Protein AF-A0A9E0XMN8-F1 (afdb_monomer_lite)

Radius of gyration: 28.13 Å; chains: 1; bounding box: 56×68×68 Å

Structure (mmCIF, N/CA/C/O backbone):
data_AF-A0A9E0XMN8-F1
#
_entry.id   AF-A0A9E0XMN8-F1
#
loop_
_atom_site.group_PDB
_atom_site.id
_atom_site.type_symbol
_atom_site.label_atom_id
_atom_site.label_alt_id
_atom_site.label_comp_id
_atom_site.label_asym_id
_atom_site.label_entity_id
_atom_site.label_seq_id
_atom_site.pdbx_PDB_ins_code
_atom_site.Cartn_x
_atom_site.Cartn_y
_atom_site.Cartn_z
_atom_site.occupancy
_atom_site.B_iso_or_equiv
_atom_site.auth_seq_id
_atom_site.auth_comp_id
_atom_site.auth_asym_id
_atom_site.auth_atom_id
_atom_site.pdbx_PDB_model_num
ATOM 1 N N . MET A 1 1 ? 30.606 5.607 -56.841 1.00 44.47 1 MET A N 1
ATOM 2 C CA . MET A 1 1 ? 31.128 6.939 -57.211 1.00 44.47 1 MET A CA 1
ATOM 3 C C . MET A 1 1 ? 29.963 7.919 -57.256 1.00 44.47 1 MET A C 1
ATOM 5 O O . MET A 1 1 ? 29.259 7.959 -58.250 1.00 44.47 1 MET A O 1
ATOM 9 N N . PHE A 1 2 ? 29.724 8.657 -56.171 1.00 41.59 2 PHE A N 1
ATOM 10 C CA . PHE A 1 2 ? 28.929 9.885 -56.188 1.00 41.59 2 PHE A CA 1
ATOM 11 C C . PHE A 1 2 ? 29.787 10.954 -55.524 1.00 41.59 2 PHE A C 1
ATOM 13 O O . PHE A 1 2 ? 30.292 10.766 -54.418 1.00 41.59 2 PHE A O 1
ATOM 20 N N . SER A 1 3 ? 30.052 11.990 -56.306 1.00 45.28 3 SER A N 1
ATOM 21 C CA . SER A 1 3 ? 31.016 13.042 -56.031 1.00 45.28 3 SER A CA 1
ATOM 22 C C . SER A 1 3 ? 30.431 14.095 -55.090 1.00 45.28 3 SER A C 1
ATOM 24 O O . SER A 1 3 ? 29.245 14.415 -55.157 1.00 45.28 3 SER A O 1
ATOM 26 N N . LEU A 1 4 ? 31.302 14.633 -54.236 1.00 50.66 4 LEU A N 1
ATOM 27 C CA . LEU A 1 4 ? 31.090 15.723 -53.289 1.00 50.66 4 LEU A CA 1
ATOM 28 C C . LEU A 1 4 ? 30.554 16.998 -53.968 1.00 50.66 4 LEU A C 1
ATOM 30 O O . LEU A 1 4 ? 31.112 17.458 -54.964 1.00 50.66 4 LEU A O 1
ATOM 34 N N . ARG A 1 5 ? 29.586 17.662 -53.325 1.00 55.91 5 ARG A N 1
ATOM 35 C CA . ARG A 1 5 ? 29.454 19.123 -53.382 1.00 55.91 5 ARG A CA 1
ATOM 36 C C . ARG A 1 5 ? 29.243 19.696 -51.984 1.00 55.91 5 ARG A C 1
ATOM 38 O O . ARG A 1 5 ? 28.325 19.351 -51.253 1.00 55.91 5 ARG A O 1
ATOM 45 N N . THR A 1 6 ? 30.186 20.556 -51.657 1.00 51.03 6 THR A N 1
ATOM 46 C CA . THR A 1 6 ? 30.377 21.400 -50.488 1.00 51.03 6 THR A CA 1
ATOM 47 C C . THR A 1 6 ? 29.249 22.411 -50.283 1.00 51.03 6 THR A C 1
ATOM 49 O O . THR A 1 6 ? 28.886 23.110 -51.225 1.00 51.03 6 THR A O 1
ATOM 52 N N . SER A 1 7 ? 28.796 22.584 -49.040 1.00 53.75 7 SER A N 1
ATOM 53 C CA . SER A 1 7 ? 28.263 23.866 -48.557 1.00 53.75 7 SER A CA 1
ATOM 54 C C . SER A 1 7 ? 28.526 24.001 -47.054 1.00 53.75 7 SER A C 1
ATOM 56 O O . SER A 1 7 ? 27.667 23.772 -46.209 1.00 53.75 7 SER A O 1
ATOM 58 N N . LEU A 1 8 ? 29.776 24.328 -46.729 1.00 52.44 8 LEU A N 1
ATOM 59 C CA . LEU A 1 8 ? 30.133 25.046 -45.510 1.00 52.44 8 LEU A CA 1
ATOM 60 C C . LEU A 1 8 ? 29.749 26.509 -45.750 1.00 52.44 8 LEU A C 1
ATOM 62 O O . LEU A 1 8 ? 30.296 27.067 -46.684 1.00 52.44 8 LEU A O 1
ATOM 66 N N . PHE A 1 9 ? 28.847 27.105 -44.970 1.00 54.28 9 PHE A N 1
ATOM 67 C CA . PHE A 1 9 ? 28.825 28.536 -44.597 1.00 54.28 9 PHE A CA 1
ATOM 68 C C . PHE A 1 9 ? 27.542 28.791 -43.789 1.00 54.28 9 PHE A C 1
ATOM 70 O O . PHE A 1 9 ? 26.447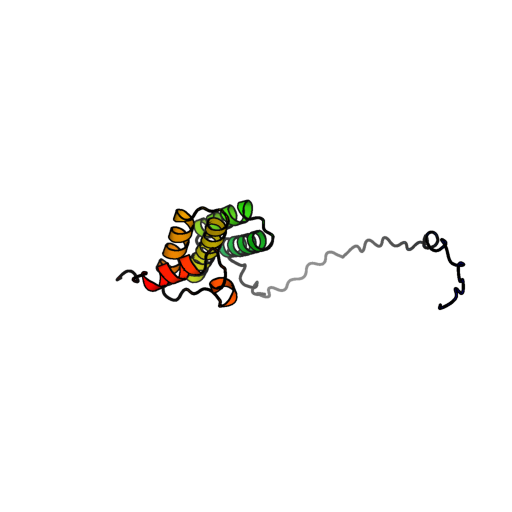 28.831 -44.334 1.00 54.28 9 PHE A O 1
ATOM 77 N N . GLY A 1 10 ? 27.668 28.900 -42.468 1.00 40.22 10 GLY A N 1
ATOM 78 C CA . GLY A 1 10 ? 26.529 29.161 -41.576 1.00 40.22 10 GLY A CA 1
ATOM 79 C C . GLY A 1 10 ? 26.787 28.784 -40.121 1.00 40.22 10 GLY A C 1
ATOM 80 O O . GLY A 1 10 ? 25.891 28.339 -39.416 1.00 40.22 10 GLY A O 1
ATOM 81 N N . ARG A 1 11 ? 28.047 28.883 -39.688 1.00 47.56 11 ARG A N 1
ATOM 82 C CA . ARG A 1 11 ? 28.438 28.786 -38.284 1.00 47.56 11 ARG A CA 1
ATOM 83 C C . ARG A 1 11 ? 27.818 29.943 -37.502 1.00 47.56 11 ARG A C 1
ATOM 85 O O . ARG A 1 11 ? 27.777 31.062 -37.998 1.00 47.56 11 ARG A O 1
ATOM 92 N N . SER A 1 12 ? 27.511 29.669 -36.241 1.00 51.44 12 SER A N 1
ATOM 93 C CA . SER A 1 12 ? 27.875 30.560 -35.137 1.00 51.44 12 SER A CA 1
ATOM 94 C C . SER A 1 12 ? 27.530 32.039 -35.297 1.00 51.44 12 SER A C 1
ATOM 96 O O . SER A 1 12 ? 28.448 32.849 -35.363 1.00 51.44 12 SER A O 1
ATOM 98 N N . LEU A 1 13 ? 26.252 32.423 -35.273 1.00 50.38 13 LEU A N 1
ATOM 99 C CA . LEU A 1 13 ? 25.908 33.790 -34.858 1.00 50.38 13 LEU A CA 1
ATOM 100 C C . LEU A 1 13 ? 24.427 33.993 -34.513 1.00 50.38 13 LEU A C 1
ATOM 102 O O . LEU A 1 13 ? 23.798 34.912 -35.010 1.00 50.38 13 LEU A O 1
ATOM 106 N N . TYR A 1 14 ? 23.837 33.166 -33.655 1.00 42.56 14 TYR A N 1
ATOM 107 C CA . TYR A 1 14 ? 22.555 33.531 -33.032 1.00 42.56 14 TYR A CA 1
ATOM 108 C C . TYR A 1 14 ? 22.583 33.172 -31.547 1.00 42.56 14 TYR A C 1
ATOM 110 O O . TYR A 1 14 ? 21.775 32.407 -31.039 1.00 42.56 14 TYR A O 1
ATOM 118 N N . LEU A 1 15 ? 23.602 33.697 -30.861 1.00 51.78 15 LEU A N 1
ATOM 119 C CA . LEU A 1 15 ? 23.742 33.606 -29.408 1.00 51.78 15 LEU A CA 1
ATOM 120 C C . LEU A 1 15 ? 23.769 34.971 -28.701 1.00 51.78 15 LEU A C 1
ATOM 122 O O . LEU A 1 15 ? 23.982 34.989 -27.500 1.00 51.78 15 LEU A O 1
ATOM 126 N N . LEU A 1 16 ? 23.542 36.115 -29.361 1.00 53.72 16 LEU A N 1
ATOM 127 C CA . LEU A 1 16 ? 23.620 37.418 -28.673 1.00 53.72 16 LEU A CA 1
ATOM 128 C C . LEU A 1 16 ? 22.789 38.540 -29.320 1.00 53.72 16 LEU A C 1
ATOM 130 O O . LEU A 1 16 ? 23.388 39.486 -29.798 1.00 53.72 16 LEU A O 1
ATOM 134 N N . VAL A 1 17 ? 21.450 38.500 -29.288 1.00 57.12 17 VAL A N 1
ATOM 135 C CA . VAL A 1 17 ? 20.605 39.721 -29.204 1.00 57.12 17 VAL A CA 1
ATOM 136 C C . VAL A 1 17 ? 19.194 39.311 -28.760 1.00 57.12 17 VAL A C 1
ATOM 138 O O . VAL A 1 17 ? 18.389 38.935 -29.597 1.00 57.12 17 VAL A O 1
ATOM 141 N N . PHE A 1 18 ? 18.878 39.378 -27.466 1.00 51.22 18 PHE A N 1
ATOM 142 C CA . PHE A 1 18 ? 17.536 39.756 -26.978 1.00 51.22 18 PHE A CA 1
ATOM 143 C C . PHE A 1 18 ? 17.645 40.173 -25.500 1.00 51.22 18 PHE A C 1
ATOM 145 O O . PHE A 1 18 ? 17.050 39.601 -24.594 1.00 51.22 18 PHE A O 1
ATOM 152 N N . VAL A 1 19 ? 18.488 41.179 -25.256 1.00 60.06 19 VAL A N 1
ATOM 153 C CA . VAL A 1 19 ? 18.432 42.015 -24.052 1.00 60.06 19 VAL A CA 1
ATOM 154 C C . VAL A 1 19 ? 17.693 43.281 -24.458 1.00 60.06 19 VAL A C 1
ATOM 156 O O . VAL A 1 19 ? 18.311 44.125 -25.083 1.00 60.06 19 VAL A O 1
ATOM 159 N N . PHE A 1 20 ? 16.396 43.378 -24.158 1.00 53.22 20 PHE A N 1
ATOM 160 C CA . PHE A 1 20 ? 15.607 44.617 -24.003 1.00 53.22 20 PHE A CA 1
ATOM 161 C C . PHE A 1 20 ? 14.290 44.205 -23.302 1.00 53.22 20 PHE A C 1
ATOM 163 O O . PHE A 1 20 ? 13.506 43.447 -23.858 1.00 53.22 20 PHE A O 1
ATOM 170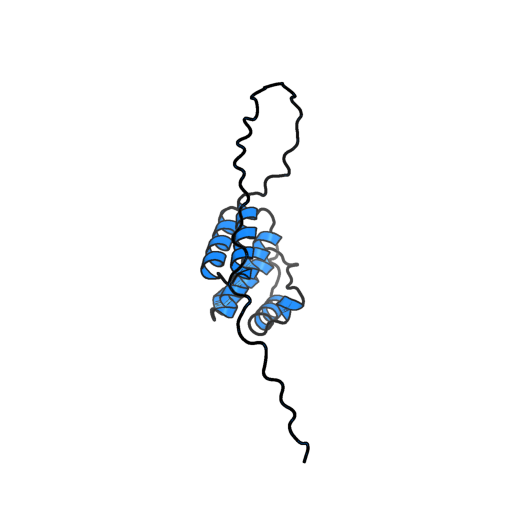 N N . LEU A 1 21 ? 14.168 44.400 -21.982 1.00 58.91 21 LEU A N 1
ATOM 171 C CA . LEU A 1 21 ? 13.583 45.584 -21.320 1.00 58.91 21 LEU A CA 1
ATOM 172 C C . LEU A 1 21 ? 12.049 45.698 -21.451 1.00 58.91 21 LEU A C 1
ATOM 174 O O . LEU A 1 21 ? 11.559 46.383 -22.335 1.00 58.91 21 LEU A O 1
ATOM 178 N N . PHE A 1 22 ? 11.327 45.115 -20.488 1.00 59.09 22 PHE A N 1
ATOM 179 C CA . PHE A 1 22 ? 10.011 45.551 -19.974 1.00 59.09 22 PHE A CA 1
ATOM 180 C C . PHE A 1 22 ? 9.970 45.058 -18.511 1.00 59.09 22 PHE A C 1
ATOM 182 O O . PHE A 1 22 ? 9.963 43.855 -18.284 1.00 59.09 22 PHE A O 1
ATOM 189 N N . SER A 1 23 ? 10.231 45.845 -17.461 1.00 64.56 23 SER A N 1
ATOM 190 C CA . SER A 1 23 ? 9.579 47.070 -16.968 1.00 64.56 23 SER A CA 1
ATOM 191 C C . SER A 1 23 ? 8.065 46.930 -16.801 1.00 64.56 23 SER A C 1
ATOM 193 O O . SER A 1 23 ? 7.329 47.137 -17.759 1.00 64.56 23 SER A O 1
ATOM 195 N N . ALA A 1 24 ? 7.632 46.582 -15.581 1.00 59.44 24 ALA A N 1
ATOM 196 C CA . ALA A 1 24 ? 6.556 47.262 -14.846 1.00 59.44 24 ALA A CA 1
ATOM 197 C C . ALA A 1 24 ? 6.312 46.581 -13.481 1.00 59.44 24 ALA A C 1
ATOM 199 O O . ALA A 1 24 ? 5.704 45.516 -13.402 1.00 59.44 24 ALA A O 1
ATOM 200 N N . CYS A 1 25 ? 6.751 47.230 -12.397 1.00 65.50 25 CYS A N 1
ATOM 201 C CA . CYS A 1 25 ? 6.090 47.115 -11.098 1.00 65.50 25 CYS A CA 1
ATOM 202 C C . CYS A 1 25 ? 4.807 47.946 -11.166 1.00 65.50 25 CYS A C 1
ATOM 204 O O . CYS A 1 25 ? 4.874 49.141 -11.445 1.00 65.50 25 CYS A O 1
ATOM 206 N N . ALA A 1 26 ? 3.664 47.349 -10.858 1.00 58.00 26 ALA A N 1
ATOM 207 C CA . ALA A 1 26 ? 2.479 48.097 -10.469 1.00 58.00 26 ALA A CA 1
ATOM 208 C C . ALA A 1 26 ? 1.852 47.381 -9.273 1.00 58.00 26 ALA A C 1
ATOM 210 O O . ALA A 1 26 ? 1.143 46.388 -9.419 1.00 58.00 26 ALA A O 1
ATOM 211 N N . SER A 1 27 ? 2.176 47.873 -8.078 1.00 58.34 27 SER A N 1
ATOM 212 C CA . SER A 1 27 ? 1.448 47.554 -6.857 1.00 58.34 27 SER A CA 1
ATOM 213 C C . SER A 1 27 ? 0.073 48.204 -6.958 1.00 58.34 27 SER A C 1
ATOM 215 O O . SER A 1 27 ? -0.038 49.427 -6.901 1.00 58.34 27 SER A O 1
ATOM 217 N N . THR A 1 28 ? -0.974 47.405 -7.140 1.00 48.47 28 THR A N 1
ATOM 218 C CA . THR A 1 28 ? -2.350 47.876 -6.984 1.00 48.47 28 THR A CA 1
ATOM 219 C C . THR A 1 28 ? -2.785 47.663 -5.544 1.00 48.47 28 THR A C 1
ATOM 221 O O . THR A 1 28 ? -3.010 46.53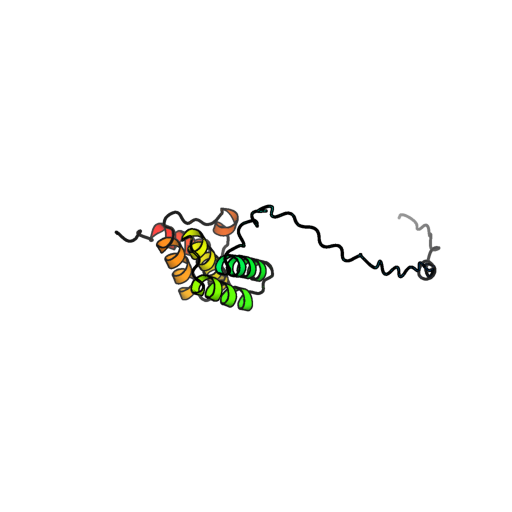5 -5.105 1.00 48.47 28 THR A O 1
ATOM 224 N N . ASP A 1 29 ? -2.889 48.782 -4.837 1.00 53.00 29 ASP A N 1
ATOM 225 C CA . ASP A 1 29 ? -3.601 48.959 -3.578 1.00 53.00 29 ASP A CA 1
ATOM 226 C C . ASP A 1 29 ? -5.084 48.605 -3.803 1.00 53.00 29 ASP A C 1
ATOM 228 O O . ASP A 1 29 ? -5.814 49.328 -4.488 1.00 53.00 29 ASP A O 1
ATOM 232 N N . VAL A 1 30 ? -5.534 47.448 -3.307 1.00 54.47 30 VAL A N 1
ATOM 233 C CA . VAL A 1 30 ? -6.957 47.080 -3.329 1.00 54.47 30 VAL A CA 1
ATOM 234 C C . VAL A 1 30 ? -7.570 47.459 -1.990 1.00 54.47 30 VAL A C 1
ATOM 236 O O . VAL A 1 30 ? -7.432 46.767 -0.983 1.00 54.47 30 VAL A O 1
ATOM 239 N N . LYS A 1 31 ? -8.246 48.606 -2.046 1.00 51.25 31 LYS A N 1
ATOM 240 C CA . LYS A 1 31 ? -9.326 49.093 -1.185 1.00 51.25 31 LYS A CA 1
ATOM 241 C C . LYS A 1 31 ? -9.954 48.023 -0.282 1.00 51.25 31 LYS A C 1
ATOM 243 O O . LYS A 1 31 ? -10.619 47.094 -0.736 1.00 51.25 31 LYS A O 1
ATOM 248 N N . LYS A 1 32 ? -9.830 48.269 1.019 1.00 44.94 32 LYS A N 1
ATOM 249 C CA . LYS A 1 32 ? -10.731 47.785 2.063 1.00 44.94 32 LYS A CA 1
ATOM 250 C C . LYS A 1 32 ? -12.098 48.448 1.881 1.00 44.94 32 LYS A C 1
ATOM 252 O O . LYS A 1 32 ? -12.224 49.624 2.199 1.00 44.94 32 LYS A O 1
ATOM 257 N N . GLU A 1 33 ? -13.103 47.697 1.442 1.00 49.34 33 GLU A N 1
ATOM 258 C CA . GLU A 1 33 ? -14.508 47.982 1.752 1.00 49.34 33 GLU A CA 1
ATOM 259 C C . GLU A 1 33 ? -15.221 46.684 2.136 1.00 49.34 33 GLU A C 1
ATOM 261 O O . GLU A 1 33 ? -15.282 45.702 1.400 1.00 49.34 33 GLU A O 1
ATOM 266 N N . GLU A 1 34 ? -15.690 46.708 3.374 1.00 51.59 34 GLU A N 1
ATOM 267 C CA . GLU A 1 34 ? -16.492 45.718 4.062 1.00 51.59 34 GLU A CA 1
ATOM 268 C C . GLU A 1 34 ? -17.958 46.026 3.739 1.00 51.59 34 GLU A C 1
ATOM 270 O O . GLU A 1 34 ? -18.439 47.112 4.051 1.00 51.59 34 GLU A O 1
ATOM 275 N N . ALA A 1 35 ? -18.669 45.098 3.100 1.00 46.34 35 ALA A N 1
ATOM 276 C CA . ALA A 1 35 ? -20.124 45.144 3.013 1.00 46.34 35 ALA A CA 1
ATOM 277 C C . ALA A 1 35 ? -20.685 43.721 2.921 1.00 46.34 35 ALA A C 1
ATOM 279 O O . ALA A 1 35 ? -20.630 43.045 1.898 1.00 46.34 35 ALA A O 1
ATOM 280 N N . THR A 1 36 ? -21.175 43.287 4.075 1.00 45.75 36 THR A N 1
ATOM 281 C CA . THR A 1 36 ? -22.216 42.294 4.330 1.00 45.75 36 THR A CA 1
ATOM 282 C C . THR A 1 36 ? -22.891 41.671 3.094 1.00 45.75 36 THR A C 1
ATOM 284 O O . THR A 1 36 ? -23.704 42.303 2.425 1.00 45.75 36 THR A O 1
ATOM 287 N N . SER A 1 37 ? -22.696 40.371 2.893 1.00 44.94 37 SER A N 1
ATOM 288 C CA . SER A 1 37 ? -23.817 39.480 2.586 1.00 44.94 37 SER A CA 1
ATOM 289 C C . SER A 1 37 ? -23.544 38.131 3.240 1.00 44.94 37 SER A C 1
ATOM 291 O O . SER A 1 37 ? -22.568 37.439 2.954 1.00 44.94 37 SER A O 1
ATOM 293 N N . ALA A 1 38 ? -24.386 37.809 4.216 1.00 53.25 38 ALA A N 1
ATOM 294 C CA . ALA A 1 38 ? -24.541 36.462 4.707 1.00 53.25 38 ALA A CA 1
ATOM 295 C C . ALA A 1 38 ? -25.165 35.644 3.571 1.00 53.25 38 ALA A C 1
ATOM 297 O O . ALA A 1 38 ? -26.378 35.638 3.404 1.00 53.25 38 ALA A O 1
ATOM 298 N N . GLU A 1 39 ? -24.329 34.986 2.776 1.00 44.88 39 GLU A N 1
ATOM 299 C CA . GLU A 1 39 ? -24.768 33.961 1.841 1.00 44.88 39 GLU A CA 1
ATOM 300 C C . GLU A 1 39 ? -23.949 32.706 2.114 1.00 44.88 39 GLU A C 1
ATOM 302 O O . GLU A 1 39 ? -22.721 32.684 2.009 1.00 44.88 39 GLU A O 1
ATOM 307 N N . THR A 1 40 ? -24.648 31.664 2.559 1.00 52.34 40 THR A N 1
ATOM 308 C CA . THR A 1 40 ? -24.121 30.336 2.855 1.00 52.34 40 THR A CA 1
ATOM 309 C C . THR A 1 40 ? -23.612 29.698 1.564 1.00 52.34 40 THR A C 1
ATOM 311 O O . THR A 1 40 ? -24.256 28.840 0.967 1.00 52.34 40 THR A O 1
ATOM 314 N N . LYS A 1 41 ? -22.427 30.113 1.114 1.00 46.62 41 LYS A N 1
ATOM 315 C CA . LYS A 1 41 ? -21.683 29.416 0.074 1.00 46.62 41 LYS A CA 1
ATOM 316 C C . LYS A 1 41 ? -21.137 28.149 0.710 1.00 46.62 41 LYS A C 1
ATOM 318 O O . LYS A 1 41 ? -20.104 28.172 1.375 1.00 46.62 41 LYS A O 1
ATOM 323 N N . ALA A 1 42 ? -21.885 27.060 0.559 1.00 55.31 42 ALA A N 1
ATOM 324 C CA . ALA A 1 42 ? -21.432 25.727 0.909 1.00 55.31 42 ALA A CA 1
ATOM 325 C C . ALA A 1 42 ? -20.032 25.520 0.315 1.00 55.31 42 ALA A C 1
ATOM 327 O O . ALA A 1 42 ? -19.851 25.465 -0.904 1.00 55.31 42 ALA A O 1
ATOM 328 N N . MET A 1 43 ? -19.039 25.473 1.202 1.00 51.16 43 MET A N 1
ATOM 329 C CA . MET A 1 43 ? -17.694 25.028 0.880 1.00 51.16 43 MET A CA 1
ATOM 330 C C . MET A 1 43 ? -17.838 23.636 0.245 1.00 51.16 43 MET A C 1
ATOM 332 O O . MET A 1 43 ? -18.558 22.807 0.818 1.00 51.16 43 MET A O 1
ATOM 336 N N . PRO A 1 44 ? -17.201 23.342 -0.907 1.00 59.34 44 PRO A N 1
ATOM 337 C CA . PRO A 1 44 ? -17.097 21.958 -1.357 1.00 59.34 44 PRO A CA 1
ATOM 338 C C . PRO A 1 44 ? -16.566 21.133 -0.180 1.00 59.34 44 PRO A C 1
ATOM 340 O O . PRO A 1 44 ? -15.716 21.652 0.553 1.00 59.34 44 PRO A O 1
ATOM 343 N N . PRO A 1 45 ? -17.086 19.915 0.066 1.00 56.28 45 PRO A N 1
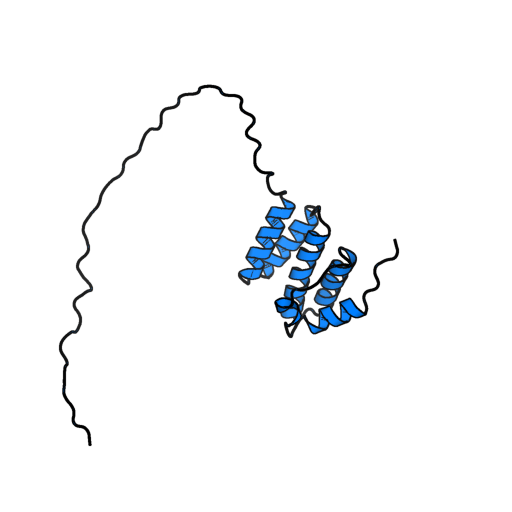ATOM 344 C CA . PRO A 1 45 ? -16.698 19.144 1.236 1.00 56.28 45 PRO A CA 1
ATOM 345 C C . PRO A 1 45 ? -15.174 19.076 1.271 1.00 56.28 45 PRO A C 1
ATOM 347 O O . PRO A 1 45 ? -14.552 18.524 0.362 1.00 56.28 45 PRO A O 1
ATOM 350 N N . LEU A 1 46 ? -14.583 19.720 2.283 1.00 58.94 46 LEU A N 1
ATOM 351 C CA . LEU A 1 46 ? -13.157 19.640 2.551 1.00 58.94 46 LEU A CA 1
ATOM 352 C C . LEU A 1 46 ? -12.836 18.149 2.583 1.00 58.94 46 LEU A C 1
ATOM 354 O O . LEU A 1 46 ? -13.409 17.423 3.399 1.00 58.94 46 LEU A O 1
ATOM 358 N N . LEU A 1 47 ? -11.995 17.687 1.653 1.00 68.12 47 LEU A N 1
ATOM 359 C CA . LEU A 1 47 ? -11.501 16.317 1.677 1.00 68.12 47 LEU A CA 1
ATOM 360 C C . LEU A 1 47 ? -11.027 16.035 3.100 1.00 68.12 47 LEU A C 1
ATOM 362 O O . LEU A 1 47 ? -10.219 16.787 3.641 1.00 68.12 47 LEU A O 1
ATOM 366 N N . ASP A 1 48 ? -11.575 14.985 3.698 1.00 89.06 48 ASP A N 1
ATOM 367 C CA . ASP A 1 48 ? -11.192 14.518 5.024 1.00 89.06 48 ASP A CA 1
ATOM 368 C C . ASP A 1 48 ? -9.665 14.349 5.092 1.00 89.06 48 ASP A C 1
ATOM 370 O O . ASP A 1 48 ? -9.053 13.902 4.119 1.00 89.06 48 ASP A O 1
ATOM 374 N N . THR A 1 49 ? -9.025 14.704 6.207 1.00 94.25 49 THR A N 1
ATOM 375 C CA . THR A 1 49 ? -7.554 14.707 6.327 1.00 94.25 49 THR A CA 1
ATOM 376 C C . THR A 1 49 ? -6.954 13.343 5.964 1.00 94.25 49 THR A C 1
ATOM 378 O O . THR A 1 49 ? -5.923 13.274 5.298 1.00 94.25 49 THR A O 1
ATOM 381 N N . ALA A 1 50 ? -7.635 12.245 6.315 1.00 96.38 50 ALA A N 1
ATOM 382 C CA . ALA A 1 50 ? -7.237 10.892 5.920 1.00 96.38 50 ALA A CA 1
ATOM 383 C C . ALA A 1 50 ? -7.226 10.696 4.391 1.00 96.38 50 ALA A C 1
ATOM 385 O O . ALA A 1 50 ? -6.321 10.064 3.847 1.00 96.38 50 ALA A O 1
ATOM 386 N N . GLN A 1 51 ? -8.206 11.265 3.684 1.00 97.19 51 GLN A N 1
ATOM 387 C CA . GLN A 1 51 ? -8.301 11.201 2.223 1.00 97.19 51 GLN A CA 1
ATOM 388 C C . GLN A 1 51 ? -7.230 12.050 1.541 1.00 97.19 51 GLN A C 1
ATOM 390 O O . GLN A 1 51 ? -6.651 11.620 0.542 1.00 97.19 51 GLN A O 1
ATOM 395 N N . GLN A 1 52 ? -6.923 13.227 2.093 1.00 96.69 52 GLN A N 1
ATOM 396 C CA . GLN A 1 52 ? -5.816 14.056 1.609 1.00 96.69 52 GLN A CA 1
ATOM 397 C C . GLN A 1 52 ? -4.474 13.327 1.750 1.00 96.69 52 GLN A C 1
ATOM 399 O O . GLN A 1 52 ? -3.657 13.329 0.825 1.00 96.69 52 GLN A O 1
ATOM 404 N N . GLU A 1 53 ? -4.267 12.646 2.878 1.00 97.94 53 GLU A N 1
ATOM 405 C CA . GLU A 1 53 ? -3.066 11.848 3.112 1.00 97.94 53 GLU A CA 1
ATOM 406 C C . GLU A 1 53 ? -2.989 10.659 2.143 1.00 97.94 53 GLU A C 1
ATOM 408 O O . GLU A 1 53 ? -1.936 10.407 1.561 1.00 97.94 53 GLU A O 1
ATOM 413 N N . LEU A 1 54 ? -4.109 9.971 1.889 1.00 98.56 54 LEU A N 1
ATOM 414 C CA . LEU A 1 54 ? -4.167 8.892 0.901 1.00 98.56 54 LEU A CA 1
ATOM 415 C C . LEU A 1 54 ? -3.838 9.392 -0.511 1.00 98.56 54 LEU A C 1
ATOM 417 O O . LEU A 1 54 ? -3.084 8.736 -1.227 1.00 98.56 54 LEU A O 1
ATOM 421 N N . ALA A 1 55 ? -4.378 10.541 -0.921 1.00 98.19 55 ALA A N 1
ATOM 422 C CA . ALA A 1 55 ? -4.069 11.144 -2.217 1.00 98.19 55 ALA A CA 1
ATOM 423 C C . ALA A 1 55 ? -2.577 11.503 -2.330 1.00 98.19 55 ALA A C 1
ATOM 425 O O . ALA A 1 55 ? -1.936 11.189 -3.334 1.00 98.19 55 ALA A O 1
ATOM 426 N N . SER A 1 56 ? -2.005 12.077 -1.269 1.00 98.38 56 SER A N 1
ATOM 427 C CA . SER A 1 56 ? -0.576 12.402 -1.192 1.00 98.38 56 SER A CA 1
ATOM 428 C C . SER A 1 56 ? 0.302 11.149 -1.259 1.00 98.38 56 SER A C 1
ATOM 430 O O . SER A 1 56 ? 1.311 11.139 -1.963 1.00 98.38 56 SER A O 1
ATOM 432 N N . ALA A 1 57 ? -0.107 10.068 -0.590 1.00 98.62 57 ALA A N 1
ATOM 433 C CA . ALA A 1 57 ? 0.579 8.781 -0.623 1.00 98.62 57 ALA A CA 1
ATOM 434 C C . ALA A 1 57 ? 0.614 8.179 -2.034 1.00 98.62 57 ALA A C 1
ATOM 436 O O . ALA A 1 57 ? 1.664 7.707 -2.476 1.00 98.62 57 ALA A O 1
ATOM 437 N N . VAL A 1 58 ? -0.510 8.240 -2.758 1.00 98.75 58 VAL A N 1
ATOM 438 C CA . VAL A 1 58 ? -0.587 7.804 -4.161 1.00 98.75 58 VAL A CA 1
ATOM 439 C C . VAL A 1 58 ? 0.333 8.651 -5.032 1.00 98.75 58 VAL A C 1
ATOM 441 O O . VAL A 1 58 ? 1.149 8.092 -5.756 1.00 98.75 58 VAL A O 1
ATOM 444 N N . ALA A 1 59 ? 0.292 9.980 -4.911 1.00 98.75 59 ALA A N 1
ATOM 445 C CA . ALA A 1 59 ? 1.186 10.853 -5.669 1.00 98.75 59 ALA A CA 1
ATOM 446 C C . ALA A 1 59 ? 2.669 10.535 -5.398 1.00 98.75 59 ALA A C 1
ATOM 448 O O . ALA A 1 59 ? 3.473 10.448 -6.324 1.00 98.75 59 ALA A O 1
ATOM 449 N N . SER A 1 60 ? 3.049 10.298 -4.140 1.00 98.88 60 SER A N 1
ATOM 450 C CA . SER A 1 60 ? 4.410 9.871 -3.795 1.00 98.88 60 SER A CA 1
ATOM 451 C C . SER A 1 60 ? 4.775 8.515 -4.402 1.00 98.88 60 SER A C 1
ATOM 453 O O . SER A 1 60 ? 5.917 8.335 -4.820 1.00 98.88 60 SER A O 1
ATOM 455 N N . TYR A 1 61 ? 3.841 7.562 -4.453 1.00 98.75 61 TYR A N 1
ATOM 456 C CA . TYR A 1 61 ? 4.061 6.254 -5.071 1.00 98.75 61 TYR A CA 1
ATOM 457 C C . TYR A 1 61 ? 4.314 6.378 -6.577 1.00 98.75 61 TYR A C 1
ATOM 459 O O . TYR A 1 61 ? 5.315 5.849 -7.057 1.00 98.75 61 TYR A O 1
ATOM 467 N N . GLU A 1 62 ? 3.468 7.122 -7.291 1.00 98.00 62 GLU A N 1
ATOM 468 C CA . GLU A 1 62 ? 3.595 7.338 -8.740 1.00 98.00 62 GLU A CA 1
ATOM 469 C C . GLU A 1 62 ? 4.897 8.075 -9.099 1.00 98.00 62 GLU A C 1
ATOM 471 O O . GLU A 1 62 ? 5.515 7.806 -10.125 1.00 98.00 62 GLU A O 1
ATOM 476 N N . ASN A 1 63 ? 5.385 8.939 -8.204 1.00 98.44 63 ASN A N 1
ATOM 477 C CA . ASN A 1 63 ? 6.683 9.606 -8.341 1.00 98.44 63 ASN A CA 1
ATOM 478 C C . ASN A 1 63 ? 7.888 8.715 -7.967 1.00 98.44 63 ASN A C 1
ATOM 480 O O . ASN A 1 63 ? 9.019 9.195 -7.922 1.00 98.44 63 ASN A O 1
ATOM 484 N N . GLY A 1 64 ? 7.676 7.438 -7.633 1.00 98.06 64 GLY A N 1
ATOM 485 C CA . GLY A 1 64 ? 8.734 6.505 -7.228 1.00 98.06 64 GLY A CA 1
ATOM 486 C C . GLY A 1 64 ? 9.266 6.713 -5.803 1.00 98.06 64 GLY A C 1
ATOM 487 O O . GLY A 1 64 ? 10.187 6.017 -5.366 1.00 98.06 64 GLY A O 1
ATOM 488 N N . ASN A 1 65 ? 8.671 7.621 -5.024 1.00 98.56 65 ASN A N 1
ATOM 489 C CA . ASN A 1 65 ? 9.074 7.935 -3.653 1.00 98.56 65 ASN A CA 1
ATOM 490 C C . ASN A 1 65 ? 8.509 6.910 -2.653 1.00 98.56 65 ASN A C 1
ATOM 492 O O . ASN A 1 65 ? 7.839 7.260 -1.680 1.00 98.56 65 ASN A O 1
ATOM 496 N N . TYR A 1 66 ? 8.804 5.621 -2.849 1.00 98.44 66 TYR A N 1
ATOM 497 C CA . TYR A 1 66 ? 8.166 4.516 -2.118 1.00 98.44 66 TYR A CA 1
ATOM 498 C C . TYR A 1 66 ? 8.336 4.574 -0.596 1.00 98.44 66 TYR A C 1
ATOM 500 O O . TYR A 1 66 ? 7.426 4.198 0.144 1.00 98.44 66 TYR A O 1
ATOM 508 N N . LYS A 1 67 ? 9.481 5.065 -0.101 1.00 98.19 67 LYS A N 1
ATOM 509 C CA . LYS A 1 67 ? 9.713 5.238 1.345 1.00 98.19 67 LYS A CA 1
ATOM 510 C C . LYS A 1 67 ? 8.775 6.283 1.952 1.00 98.19 67 LYS A C 1
ATOM 512 O O . LYS A 1 67 ? 8.300 6.090 3.067 1.00 98.19 67 LYS A O 1
ATOM 517 N N . VAL A 1 68 ? 8.525 7.375 1.228 1.00 98.62 68 VAL A N 1
ATOM 518 C CA . VAL A 1 68 ? 7.601 8.438 1.649 1.00 98.62 68 VAL A CA 1
ATOM 519 C C . VAL A 1 68 ? 6.168 7.934 1.528 1.00 98.62 68 VAL A C 1
ATOM 521 O O . VAL A 1 68 ? 5.435 7.971 2.511 1.00 98.62 68 VAL A O 1
ATOM 524 N N . ALA A 1 69 ? 5.821 7.354 0.377 1.00 98.81 69 ALA A N 1
ATOM 525 C CA . ALA A 1 69 ? 4.500 6.798 0.115 1.00 98.81 69 ALA A CA 1
ATOM 526 C C . ALA A 1 69 ? 4.071 5.791 1.192 1.00 98.81 69 ALA A C 1
ATOM 528 O O . ALA A 1 69 ? 2.968 5.889 1.711 1.00 98.81 69 ALA A O 1
ATOM 529 N N . THR A 1 70 ? 4.960 4.874 1.596 1.00 98.75 70 THR A N 1
ATOM 530 C CA . THR A 1 70 ? 4.666 3.883 2.652 1.00 98.75 70 THR A CA 1
ATOM 531 C C . THR A 1 70 ? 4.225 4.556 3.953 1.00 98.75 70 THR A C 1
ATOM 533 O O . THR A 1 70 ? 3.182 4.201 4.496 1.00 98.75 70 THR A O 1
ATOM 536 N N . LYS A 1 71 ? 4.970 5.570 4.414 1.00 98.75 71 LYS A N 1
ATOM 537 C CA . LYS A 1 71 ? 4.641 6.309 5.643 1.00 98.75 71 LYS A CA 1
ATOM 538 C C . LYS A 1 71 ? 3.323 7.069 5.520 1.00 98.75 71 LYS A C 1
ATOM 540 O O . LYS A 1 71 ? 2.561 7.133 6.478 1.00 98.75 71 LYS A O 1
ATOM 545 N N . GLN A 1 72 ? 3.050 7.636 4.348 1.00 98.75 72 GLN A N 1
ATOM 546 C CA . GLN A 1 72 ? 1.802 8.355 4.101 1.00 98.75 72 GLN A CA 1
ATOM 547 C C . GLN A 1 72 ? 0.605 7.395 4.044 1.00 98.75 72 GLN A C 1
ATOM 549 O O . GLN A 1 72 ? -0.429 7.682 4.633 1.00 98.75 72 GLN A O 1
ATOM 554 N N . PHE A 1 73 ? 0.739 6.207 3.441 1.00 98.81 73 PHE A N 1
ATOM 555 C CA . PHE A 1 73 ? -0.313 5.184 3.498 1.00 98.81 73 PHE A CA 1
ATOM 556 C C . PHE A 1 73 ? -0.596 4.737 4.935 1.00 98.81 73 PHE A C 1
ATOM 558 O O . PHE A 1 73 ? -1.757 4.626 5.323 1.00 98.81 73 PHE A O 1
ATOM 565 N N . GLU A 1 74 ? 0.446 4.509 5.739 1.00 98.62 74 GLU A N 1
ATOM 566 C CA . GLU A 1 74 ? 0.304 4.190 7.166 1.00 98.62 74 GLU A CA 1
ATOM 567 C C . GLU A 1 74 ? -0.420 5.309 7.920 1.00 98.62 74 GLU A C 1
ATOM 569 O O . GLU A 1 74 ? -1.332 5.039 8.700 1.00 98.62 74 GLU A O 1
ATOM 574 N N . ARG A 1 75 ? -0.071 6.568 7.641 1.00 98.56 75 ARG A N 1
ATOM 575 C CA . ARG A 1 75 ? -0.727 7.728 8.243 1.00 98.56 75 ARG A CA 1
ATOM 576 C C . ARG A 1 75 ? -2.185 7.857 7.815 1.00 98.56 75 ARG A C 1
ATOM 578 O O . ARG A 1 75 ? -3.030 8.087 8.672 1.00 98.56 75 ARG A O 1
ATOM 585 N N . ALA A 1 76 ? -2.498 7.677 6.534 1.00 98.38 76 ALA A N 1
ATOM 586 C CA . ALA A 1 76 ? -3.867 7.725 6.029 1.00 98.38 76 ALA A CA 1
ATOM 587 C C . ALA A 1 76 ? -4.745 6.667 6.713 1.00 98.38 76 ALA A C 1
ATOM 589 O O . ALA A 1 76 ? -5.844 6.970 7.172 1.00 98.38 76 ALA A O 1
ATOM 590 N N . LEU A 1 77 ? -4.228 5.441 6.849 1.00 98.38 77 LEU A N 1
ATOM 591 C CA . LEU A 1 77 ? -4.898 4.363 7.576 1.00 98.38 77 LEU A CA 1
ATOM 592 C C . LEU A 1 77 ? -5.084 4.710 9.062 1.00 98.38 77 LEU A C 1
ATOM 594 O O . LEU A 1 77 ? -6.183 4.538 9.584 1.00 98.38 77 LEU A O 1
ATOM 598 N N . ALA A 1 78 ? -4.054 5.249 9.723 1.00 98.06 78 ALA A N 1
ATOM 599 C CA . ALA A 1 78 ? -4.111 5.647 11.132 1.00 98.06 78 ALA A CA 1
ATOM 600 C C . ALA A 1 78 ? -5.082 6.810 11.401 1.00 98.06 78 ALA A C 1
ATOM 602 O O . ALA A 1 78 ? -5.700 6.859 12.461 1.00 98.06 78 ALA A O 1
ATOM 603 N N . LEU A 1 79 ? -5.244 7.727 10.443 1.00 96.94 79 LEU A N 1
ATOM 604 C CA . LEU A 1 79 ? -6.223 8.818 10.504 1.00 96.94 79 LEU A CA 1
ATOM 605 C C . LEU A 1 79 ? -7.673 8.339 10.318 1.00 96.94 79 LEU A C 1
ATOM 607 O O . LEU A 1 79 ? -8.594 9.107 10.577 1.00 96.94 79 LEU A O 1
ATOM 611 N N . GLY A 1 80 ? -7.886 7.088 9.899 1.00 95.19 80 GLY A N 1
ATOM 612 C CA . GLY A 1 80 ? -9.212 6.485 9.799 1.00 95.19 80 GLY A CA 1
ATOM 613 C C . GLY A 1 80 ? -9.926 6.787 8.483 1.00 95.19 80 GLY A C 1
ATOM 614 O O . GLY A 1 80 ? -10.950 7.467 8.461 1.00 95.19 80 GLY A O 1
ATOM 615 N N . LEU A 1 81 ? -9.432 6.224 7.375 1.00 96.62 81 LEU A N 1
ATOM 616 C CA . LEU A 1 81 ? -10.149 6.235 6.093 1.00 96.62 81 LEU A CA 1
ATOM 617 C C . LEU A 1 81 ? -11.559 5.645 6.253 1.00 96.62 81 LEU A C 1
ATOM 619 O O . LEU A 1 81 ? -11.712 4.475 6.595 1.00 96.62 81 LEU A O 1
ATOM 623 N N . LYS A 1 82 ? -12.597 6.441 5.981 1.00 95.25 82 LYS A N 1
ATOM 624 C CA . LYS A 1 82 ? -14.000 6.053 6.228 1.00 95.25 82 LYS A CA 1
ATOM 625 C C . LYS A 1 82 ? -14.485 4.905 5.340 1.00 95.25 82 LYS A C 1
ATOM 627 O O . LYS A 1 82 ? -15.241 4.051 5.796 1.00 95.25 82 LYS A O 1
ATOM 632 N N . MET A 1 83 ? -14.048 4.877 4.082 1.00 96.25 83 MET A N 1
ATOM 633 C CA . MET A 1 83 ? -14.467 3.870 3.109 1.00 96.25 83 MET A CA 1
ATOM 634 C C . MET A 1 83 ? -13.539 2.658 3.162 1.00 96.25 83 MET A C 1
ATOM 636 O O . MET A 1 83 ? -12.319 2.793 3.059 1.00 96.25 83 MET A O 1
ATOM 640 N N . ARG A 1 84 ? -14.116 1.454 3.261 1.00 97.31 84 ARG A N 1
ATOM 641 C CA . ARG A 1 84 ? -13.357 0.192 3.217 1.00 97.31 84 ARG A CA 1
ATOM 642 C C . ARG A 1 84 ? -12.573 0.047 1.912 1.00 97.31 84 ARG A C 1
ATOM 644 O O . ARG A 1 84 ? -11.446 -0.430 1.942 1.00 97.31 84 ARG A O 1
ATOM 651 N N . GLN A 1 85 ? -13.123 0.538 0.802 1.00 97.81 85 GLN A N 1
ATOM 652 C CA . GLN A 1 85 ? -12.466 0.554 -0.505 1.00 97.81 85 GLN A CA 1
ATOM 653 C C . GLN A 1 85 ? -11.193 1.410 -0.501 1.00 97.81 85 GLN A C 1
ATOM 655 O O . GLN A 1 85 ? -10.189 1.021 -1.091 1.00 97.81 85 GLN A O 1
ATOM 660 N N . ASP A 1 86 ? -11.192 2.548 0.198 1.00 98.12 86 ASP A N 1
ATOM 661 C CA . ASP A 1 86 ? -10.001 3.397 0.307 1.00 98.12 86 ASP A CA 1
ATOM 662 C C . ASP A 1 86 ? -8.946 2.777 1.228 1.00 98.12 86 ASP A C 1
ATOM 664 O O . ASP A 1 86 ? -7.751 2.846 0.930 1.00 98.12 86 ASP A O 1
ATOM 668 N N . GLN A 1 87 ? -9.373 2.106 2.304 1.00 98.62 87 GLN A N 1
ATOM 669 C CA . GLN A 1 87 ? -8.472 1.298 3.131 1.00 98.62 87 GLN A CA 1
ATOM 670 C C . GLN A 1 87 ? -7.832 0.181 2.286 1.00 98.62 87 GLN A C 1
ATOM 672 O O . GLN A 1 87 ? -6.607 0.055 2.254 1.00 98.62 87 GLN A O 1
ATOM 677 N N . ALA A 1 88 ? -8.635 -0.580 1.533 1.00 98.56 88 ALA A N 1
ATOM 678 C CA . ALA A 1 88 ? -8.155 -1.624 0.628 1.00 98.56 88 ALA A CA 1
ATOM 679 C C . ALA A 1 88 ? -7.210 -1.058 -0.445 1.00 98.56 88 ALA A C 1
ATOM 681 O O . ALA A 1 88 ? -6.163 -1.642 -0.724 1.00 98.56 88 ALA A O 1
ATOM 682 N N . ARG A 1 89 ? -7.508 0.132 -0.983 1.00 98.62 89 ARG A N 1
ATOM 683 C CA . ARG A 1 89 ? -6.639 0.848 -1.925 1.00 98.62 89 ARG A CA 1
ATOM 684 C C . ARG A 1 89 ? -5.287 1.211 -1.308 1.00 98.62 89 ARG A C 1
ATOM 686 O O . ARG A 1 89 ? -4.269 1.047 -1.975 1.00 98.62 89 ARG A O 1
ATOM 693 N N . ALA A 1 90 ? -5.242 1.676 -0.060 1.00 98.81 90 ALA A N 1
ATOM 694 C CA . ALA A 1 90 ? -3.980 1.949 0.632 1.00 98.81 90 ALA A CA 1
ATOM 695 C C . ALA A 1 90 ? -3.147 0.666 0.804 1.00 98.81 90 ALA A C 1
ATOM 697 O O . ALA A 1 90 ? -1.957 0.639 0.478 1.00 98.81 90 ALA A O 1
ATOM 698 N N . HIS A 1 91 ? -3.790 -0.423 1.236 1.00 98.88 91 HIS A N 1
ATOM 699 C CA . HIS A 1 91 ? -3.157 -1.736 1.360 1.00 98.88 91 HIS A CA 1
ATOM 700 C C . HIS A 1 91 ? -2.664 -2.282 0.007 1.00 98.88 91 HIS A C 1
ATOM 702 O O . HIS A 1 91 ? -1.554 -2.806 -0.059 1.00 98.88 91 HIS A O 1
ATOM 708 N N . LYS A 1 92 ? -3.393 -2.068 -1.099 1.00 98.75 92 LYS A N 1
ATOM 709 C CA . LYS A 1 92 ? -2.933 -2.391 -2.465 1.00 98.75 92 LYS A CA 1
ATOM 710 C C . LYS A 1 92 ? -1.579 -1.753 -2.774 1.00 98.75 92 LYS A C 1
ATOM 712 O O . LYS A 1 92 ? -0.650 -2.444 -3.184 1.00 98.75 92 LYS A O 1
ATOM 717 N N . TYR A 1 93 ? -1.450 -0.442 -2.574 1.00 98.88 93 TYR A N 1
ATOM 718 C CA . TYR A 1 93 ? -0.200 0.254 -2.887 1.00 98.88 93 TYR A CA 1
ATOM 719 C C . TYR A 1 93 ? 0.948 -0.181 -1.972 1.00 98.88 93 TYR A C 1
ATOM 721 O O . TYR A 1 93 ? 2.065 -0.393 -2.449 1.00 98.88 93 TYR A O 1
ATOM 729 N N . LYS A 1 94 ? 0.685 -0.408 -0.678 1.00 98.88 94 LYS A N 1
ATOM 730 C CA . LYS A 1 94 ? 1.677 -1.020 0.220 1.00 98.88 94 LYS A CA 1
ATOM 731 C C . LYS A 1 94 ? 2.105 -2.400 -0.288 1.00 98.88 94 LYS A C 1
ATOM 733 O O . LYS A 1 94 ? 3.304 -2.683 -0.328 1.00 98.88 94 LYS A O 1
ATOM 738 N N . ALA A 1 95 ? 1.167 -3.233 -0.744 1.00 98.81 95 ALA A N 1
ATOM 739 C CA . ALA A 1 95 ? 1.465 -4.539 -1.326 1.00 98.81 95 ALA A CA 1
ATOM 740 C C . ALA A 1 95 ? 2.393 -4.415 -2.542 1.00 98.81 95 ALA A C 1
ATOM 742 O O . ALA A 1 95 ? 3.423 -5.092 -2.590 1.00 98.81 95 ALA A O 1
ATOM 743 N N . PHE A 1 96 ? 2.100 -3.499 -3.472 1.00 98.75 96 PHE A N 1
ATOM 744 C CA . PHE A 1 96 ? 2.964 -3.219 -4.622 1.00 98.75 96 PHE A CA 1
ATOM 745 C C . PHE A 1 96 ? 4.385 -2.848 -4.188 1.00 98.75 96 PHE A C 1
ATOM 747 O O . PHE A 1 96 ? 5.338 -3.502 -4.619 1.00 98.75 96 PHE A O 1
ATOM 754 N N . ILE A 1 97 ? 4.529 -1.892 -3.259 1.00 98.69 97 ILE A N 1
ATOM 755 C CA . ILE A 1 97 ? 5.826 -1.458 -2.709 1.00 98.69 97 ILE A CA 1
ATOM 756 C C . ILE A 1 97 ? 6.593 -2.631 -2.075 1.00 98.69 97 ILE A C 1
ATOM 758 O O . ILE A 1 97 ? 7.807 -2.771 -2.257 1.00 98.69 97 ILE A O 1
ATOM 762 N N . HIS A 1 98 ? 5.915 -3.491 -1.314 1.00 98.81 98 HIS A N 1
ATOM 763 C CA . HIS A 1 98 ? 6.541 -4.665 -0.708 1.00 98.81 98 HIS A CA 1
ATOM 764 C C . HIS A 1 98 ? 6.974 -5.695 -1.747 1.00 98.81 98 HIS A C 1
ATOM 766 O O . HIS A 1 98 ? 8.072 -6.245 -1.631 1.00 98.81 98 HIS A O 1
ATOM 772 N N . CYS A 1 99 ? 6.146 -5.940 -2.760 1.00 98.31 99 CYS A N 1
ATOM 773 C CA . CYS A 1 99 ? 6.438 -6.898 -3.813 1.00 98.31 99 CYS A CA 1
ATOM 774 C C . CYS A 1 99 ? 7.671 -6.486 -4.623 1.00 98.31 99 CYS A C 1
ATOM 776 O O . CYS A 1 99 ? 8.604 -7.281 -4.744 1.00 98.31 99 CYS A O 1
ATOM 778 N N . VAL A 1 100 ? 7.729 -5.240 -5.108 1.00 97.69 100 VAL A N 1
ATOM 779 C CA . VAL A 1 100 ? 8.911 -4.742 -5.840 1.00 97.69 100 VAL A CA 1
ATOM 780 C C . VAL A 1 100 ? 10.145 -4.649 -4.947 1.00 97.69 100 VAL A C 1
ATOM 782 O O . VAL A 1 100 ? 11.260 -4.862 -5.407 1.00 97.69 100 VAL A O 1
ATOM 785 N N . GLY A 1 101 ? 9.955 -4.416 -3.647 1.00 97.62 101 GLY A N 1
ATOM 786 C CA . GLY A 1 101 ? 11.025 -4.412 -2.655 1.00 97.62 101 GLY A CA 1
ATOM 787 C C . GLY A 1 101 ? 11.492 -5.797 -2.189 1.00 97.62 101 GLY A C 1
ATOM 788 O O . GLY A 1 101 ? 12.191 -5.864 -1.179 1.00 97.62 101 GLY A O 1
ATOM 789 N N . GLY A 1 102 ? 11.062 -6.892 -2.830 1.00 97.69 102 GLY A N 1
ATOM 790 C CA . GLY A 1 102 ? 11.463 -8.267 -2.491 1.00 97.69 102 GLY A CA 1
ATOM 791 C C . GLY A 1 102 ? 10.877 -8.815 -1.180 1.00 97.69 102 GLY A C 1
ATOM 792 O O . GLY A 1 102 ? 11.166 -9.943 -0.781 1.00 97.69 102 GLY A O 1
ATOM 793 N N . ARG A 1 103 ? 10.007 -8.055 -0.507 1.00 98.19 103 ARG A N 1
ATOM 794 C CA . ARG A 1 103 ? 9.392 -8.394 0.786 1.00 98.19 103 ARG A CA 1
ATOM 795 C C . ARG A 1 103 ? 8.126 -9.227 0.573 1.00 98.19 103 ARG A C 1
ATOM 797 O O . ARG A 1 103 ? 7.009 -8.782 0.831 1.00 98.19 103 ARG A O 1
ATOM 804 N N . LYS A 1 104 ? 8.302 -10.456 0.070 1.00 96.00 104 LYS A N 1
ATOM 805 C CA . LYS A 1 104 ? 7.199 -11.338 -0.368 1.00 96.00 104 LYS A CA 1
ATOM 806 C C . LYS A 1 104 ? 6.168 -11.636 0.723 1.00 96.00 104 LYS A C 1
ATOM 808 O O . LYS A 1 104 ? 4.989 -11.761 0.407 1.00 96.00 104 LYS A O 1
ATOM 813 N N . ARG A 1 105 ? 6.582 -11.792 1.987 1.00 97.94 105 ARG A N 1
ATOM 814 C CA . ARG A 1 105 ? 5.652 -12.071 3.098 1.00 97.94 105 ARG A CA 1
ATOM 815 C C . ARG A 1 105 ? 4.694 -10.900 3.311 1.00 97.94 105 ARG A C 1
ATOM 817 O O . ARG A 1 105 ? 3.488 -11.097 3.233 1.00 97.94 105 ARG A O 1
ATOM 824 N N . GLN A 1 106 ? 5.250 -9.704 3.461 1.00 98.56 106 GLN A N 1
ATOM 825 C CA . GLN A 1 106 ? 4.504 -8.467 3.656 1.00 98.56 106 GLN A CA 1
ATOM 826 C C . GLN A 1 106 ? 3.624 -8.155 2.444 1.00 98.56 106 GLN A C 1
ATOM 828 O O . GLN A 1 106 ? 2.462 -7.821 2.614 1.00 98.56 106 GLN A O 1
ATOM 833 N N . CYS A 1 107 ? 4.121 -8.361 1.216 1.00 98.50 107 CYS A N 1
ATOM 834 C CA . CYS A 1 107 ? 3.299 -8.171 0.017 1.00 98.50 107 CYS A CA 1
ATOM 835 C C . CYS A 1 107 ? 2.009 -9.005 0.064 1.00 98.50 107 CYS A C 1
ATOM 837 O O . CYS A 1 107 ? 0.925 -8.496 -0.209 1.00 98.50 107 CYS A O 1
ATOM 839 N N . ARG A 1 108 ? 2.112 -10.284 0.456 1.00 98.31 108 ARG A N 1
ATOM 840 C CA . ARG A 1 108 ? 0.928 -11.142 0.584 1.00 98.31 108 ARG A CA 1
ATOM 841 C C . ARG A 1 108 ? -0.004 -10.700 1.703 1.00 98.31 108 ARG A C 1
ATOM 843 O O . ARG A 1 108 ? -1.209 -10.842 1.562 1.00 98.31 108 ARG A O 1
ATOM 850 N N . GLU A 1 109 ? 0.547 -10.258 2.827 1.00 98.44 109 GLU A N 1
ATOM 851 C CA . GLU A 1 109 ? -0.240 -9.795 3.975 1.00 98.44 109 GLU A CA 1
ATOM 852 C C . GLU A 1 109 ? -1.064 -8.565 3.608 1.00 98.44 109 GLU A C 1
ATOM 854 O O . GLU A 1 109 ? -2.272 -8.585 3.793 1.00 98.44 109 GLU A O 1
ATOM 859 N N . GLU A 1 110 ? -0.455 -7.563 2.976 1.00 98.69 110 GLU A N 1
ATOM 860 C CA . GLU A 1 110 ? -1.168 -6.358 2.546 1.00 98.69 110 GLU A CA 1
ATOM 861 C C . GLU A 1 110 ? -2.291 -6.671 1.540 1.00 98.69 110 GLU A C 1
ATOM 863 O O . GLU A 1 110 ? -3.397 -6.153 1.675 1.00 98.69 110 GLU A O 1
ATOM 868 N N . PHE A 1 111 ? -2.066 -7.570 0.573 1.00 98.62 111 PHE A N 1
ATOM 869 C CA . PHE A 1 111 ? -3.139 -7.994 -0.337 1.00 98.62 111 PHE A CA 1
ATOM 870 C C . PHE A 1 111 ? -4.263 -8.761 0.360 1.00 98.62 111 PHE A C 1
ATOM 872 O O . PHE A 1 111 ? -5.422 -8.582 -0.006 1.00 98.62 111 PHE A O 1
ATOM 879 N N . ARG A 1 112 ? -3.951 -9.611 1.346 1.00 98.12 112 ARG A N 1
ATOM 880 C CA . ARG A 1 112 ? -4.992 -10.288 2.134 1.00 98.12 112 ARG A CA 1
ATOM 881 C C . ARG A 1 112 ? -5.832 -9.280 2.892 1.00 98.12 112 ARG A C 1
ATOM 883 O O . ARG A 1 112 ? -7.046 -9.330 2.775 1.00 98.12 112 ARG A O 1
ATOM 890 N N . THR A 1 113 ? -5.191 -8.320 3.553 1.00 98.12 113 THR A N 1
ATOM 891 C CA . THR A 1 113 ? -5.902 -7.246 4.244 1.00 98.12 113 THR A CA 1
ATOM 892 C C . THR A 1 113 ? -6.789 -6.459 3.281 1.00 98.12 113 THR A C 1
ATOM 894 O O . THR A 1 113 ? -7.929 -6.162 3.620 1.00 98.12 113 THR A O 1
ATOM 897 N N . ALA A 1 114 ? -6.324 -6.165 2.061 1.00 98.31 114 ALA A N 1
ATOM 898 C CA . ALA A 1 114 ? -7.159 -5.510 1.052 1.00 98.31 114 ALA A CA 1
ATOM 899 C C . ALA A 1 114 ? -8.417 -6.331 0.701 1.00 98.31 114 ALA A C 1
ATOM 901 O O . ALA A 1 114 ? -9.508 -5.769 0.673 1.00 98.31 114 ALA A O 1
ATOM 902 N N . LEU A 1 115 ? -8.282 -7.648 0.501 1.00 97.81 115 LEU A N 1
ATOM 903 C CA . LEU A 1 115 ? -9.404 -8.559 0.220 1.00 97.81 115 LEU A CA 1
ATOM 904 C C . LEU A 1 115 ? -10.333 -8.767 1.433 1.00 97.81 115 LEU A C 1
ATOM 906 O O . LEU A 1 115 ? -11.536 -8.947 1.263 1.00 97.81 115 LEU A O 1
ATOM 910 N N . ASP A 1 116 ? -9.802 -8.734 2.657 1.00 96.88 116 ASP A N 1
ATOM 911 C CA . ASP A 1 116 ? -10.597 -8.814 3.890 1.00 96.88 116 ASP A CA 1
ATOM 912 C C . ASP A 1 116 ? -11.446 -7.551 4.097 1.00 96.88 116 ASP A C 1
ATOM 914 O O . ASP A 1 116 ? -12.582 -7.618 4.569 1.00 96.88 116 ASP A O 1
ATOM 918 N N . LEU A 1 117 ? -10.891 -6.388 3.745 1.00 96.62 117 LEU A N 1
ATOM 919 C CA . LEU A 1 117 ? -11.569 -5.097 3.832 1.00 96.62 117 LEU A CA 1
ATOM 920 C C . LEU A 1 117 ? -12.648 -4.938 2.763 1.00 96.62 117 LEU A C 1
ATOM 922 O O . LEU A 1 117 ? -13.727 -4.420 3.058 1.00 96.62 117 LEU A O 1
ATOM 926 N N . ASP A 1 118 ? -12.348 -5.368 1.542 1.00 96.31 118 ASP A N 1
ATO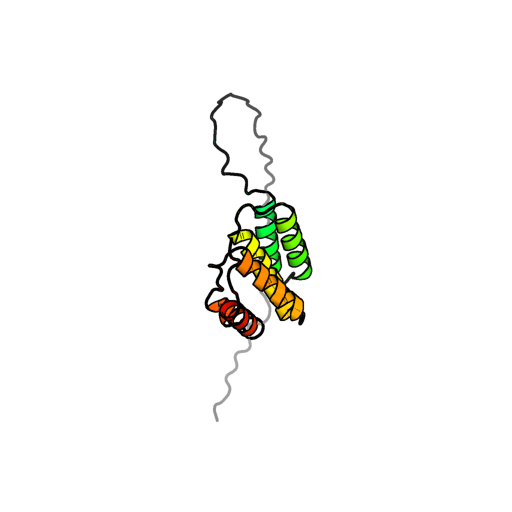M 927 C CA . ASP A 1 118 ? -13.241 -5.315 0.394 1.00 96.31 118 ASP A CA 1
ATOM 928 C C . ASP A 1 118 ? -13.177 -6.647 -0.377 1.00 96.31 118 ASP A C 1
ATOM 930 O O . ASP A 1 118 ? -12.296 -6.838 -1.215 1.00 96.31 118 ASP A O 1
ATOM 934 N N . PRO A 1 119 ? -14.115 -7.582 -0.135 1.00 94.62 119 PRO A N 1
ATOM 935 C CA . PRO A 1 119 ? -14.148 -8.861 -0.847 1.00 94.62 119 PRO A CA 1
ATOM 936 C C . PRO A 1 119 ? -14.366 -8.737 -2.362 1.00 94.62 119 PRO A C 1
ATOM 938 O O . PRO A 1 119 ? -14.086 -9.683 -3.097 1.00 94.62 119 PRO A O 1
ATOM 941 N N . ALA A 1 120 ? -14.871 -7.592 -2.839 1.00 94.62 120 ALA A N 1
ATOM 942 C CA . ALA A 1 120 ? -15.018 -7.303 -4.263 1.00 94.62 120 ALA A CA 1
ATOM 943 C C . ALA A 1 120 ? -13.749 -6.680 -4.873 1.00 94.62 120 ALA A C 1
ATOM 945 O O . ALA A 1 120 ? -13.708 -6.447 -6.082 1.00 94.62 120 ALA A O 1
ATOM 946 N N . PHE A 1 121 ? -12.714 -6.432 -4.062 1.00 97.25 121 PHE A N 1
ATOM 947 C CA . PHE A 1 121 ? -11.473 -5.807 -4.492 1.00 97.25 121 PHE A CA 1
ATOM 948 C C . PHE A 1 121 ? -10.840 -6.548 -5.676 1.00 97.25 121 PHE A C 1
ATOM 950 O O . PHE A 1 121 ? -10.690 -7.781 -5.706 1.00 97.25 121 PHE A O 1
ATOM 957 N N . ASP A 1 122 ? -10.427 -5.768 -6.670 1.00 97.38 122 ASP A N 1
ATOM 958 C CA . ASP A 1 122 ? -9.708 -6.270 -7.826 1.00 97.38 122 ASP A CA 1
ATOM 959 C C . ASP A 1 122 ? -8.615 -5.313 -8.275 1.00 97.38 122 ASP A C 1
ATOM 961 O O . ASP A 1 122 ? -8.670 -4.103 -8.046 1.00 97.38 122 ASP A O 1
ATOM 965 N N . LEU A 1 123 ? -7.626 -5.883 -8.951 1.00 98.00 123 LEU A N 1
ATOM 966 C CA . LEU A 1 123 ? -6.645 -5.113 -9.691 1.00 98.00 123 LEU A CA 1
ATOM 967 C C . LEU A 1 123 ? -7.194 -4.798 -11.078 1.00 98.00 123 LEU A C 1
ATOM 969 O O . LEU A 1 123 ? -7.866 -5.622 -11.701 1.00 98.00 123 LEU A O 1
ATOM 973 N N . THR A 1 124 ? -6.856 -3.622 -11.598 1.00 97.50 124 THR A N 1
ATOM 974 C CA . THR A 1 124 ? -7.117 -3.325 -13.009 1.00 97.50 124 THR A CA 1
ATOM 975 C C . THR A 1 124 ? -6.347 -4.305 -13.907 1.00 97.50 124 THR A C 1
ATOM 977 O O . THR A 1 124 ? -5.321 -4.850 -13.485 1.00 97.50 124 THR A O 1
ATOM 980 N N . PRO A 1 125 ? -6.763 -4.516 -15.170 1.00 95.81 125 PRO A N 1
ATOM 981 C CA . PRO A 1 125 ? -6.037 -5.399 -16.087 1.00 95.81 125 PRO A CA 1
ATOM 982 C C . PRO A 1 125 ? -4.552 -5.032 -16.239 1.00 95.81 125 PRO A C 1
ATOM 984 O O . PRO A 1 125 ? -3.697 -5.917 -16.287 1.00 95.81 125 PRO A O 1
ATOM 987 N N . ALA A 1 126 ? -4.241 -3.731 -16.243 1.00 94.88 126 ALA A N 1
ATOM 988 C CA . ALA A 1 126 ? -2.871 -3.227 -16.309 1.00 94.88 126 ALA A CA 1
ATOM 989 C C . ALA A 1 126 ? -2.050 -3.618 -15.067 1.00 94.88 126 ALA A C 1
ATOM 991 O O . ALA A 1 126 ? -0.917 -4.081 -15.185 1.00 94.88 126 ALA A O 1
ATOM 992 N N . GLU A 1 127 ? -2.630 -3.495 -13.872 1.00 97.56 127 GLU A N 1
ATOM 993 C CA . GLU A 1 127 ? -1.967 -3.870 -12.621 1.00 97.56 127 GLU A CA 1
ATOM 994 C C . GLU A 1 127 ? -1.831 -5.392 -12.475 1.00 97.56 127 GLU A C 1
ATOM 996 O O . GLU A 1 127 ? -0.786 -5.885 -12.051 1.00 97.56 127 GLU A O 1
ATOM 1001 N N . ALA A 1 128 ? -2.861 -6.159 -12.841 1.00 96.81 128 ALA A N 1
ATOM 1002 C CA . ALA A 1 128 ? -2.877 -7.617 -12.721 1.00 96.81 128 ALA A CA 1
ATOM 1003 C C . ALA A 1 128 ? -1.838 -8.309 -13.626 1.00 96.81 128 ALA A C 1
ATOM 1005 O O . ALA A 1 128 ? -1.390 -9.422 -13.324 1.00 96.81 128 ALA A O 1
ATOM 1006 N N . GLY A 1 129 ? -1.442 -7.651 -14.721 1.00 96.88 129 GLY A N 1
ATOM 1007 C CA . GLY A 1 129 ? -0.416 -8.118 -15.654 1.00 96.88 129 GLY A CA 1
ATOM 1008 C C . GLY A 1 129 ? 1.024 -8.007 -15.139 1.00 96.88 129 GLY A C 1
ATOM 1009 O O . GLY A 1 129 ? 1.924 -8.588 -15.743 1.00 96.88 129 GLY A O 1
ATOM 1010 N N . HIS A 1 130 ? 1.274 -7.308 -14.027 1.00 96.69 130 HIS A N 1
ATOM 1011 C CA . HIS A 1 130 ? 2.638 -7.065 -13.559 1.00 96.69 130 HIS A CA 1
ATOM 1012 C C . HIS A 1 130 ? 3.337 -8.362 -13.094 1.00 96.69 130 HIS A C 1
ATOM 1014 O O . HIS A 1 130 ? 2.784 -9.094 -12.263 1.00 96.69 130 HIS A O 1
ATOM 1020 N N . PRO A 1 131 ? 4.579 -8.642 -13.534 1.00 96.88 131 PRO A N 1
ATOM 1021 C CA . PRO A 1 131 ? 5.240 -9.926 -13.281 1.00 96.88 131 PRO A CA 1
ATOM 1022 C C . PRO A 1 131 ? 5.527 -10.186 -11.795 1.00 96.88 131 PRO A C 1
ATOM 1024 O O . PRO A 1 131 ? 5.489 -11.331 -11.352 1.00 96.88 131 PRO A O 1
ATOM 1027 N N . THR A 1 132 ? 5.781 -9.138 -11.004 1.00 96.81 132 THR A N 1
ATOM 1028 C CA . THR A 1 132 ? 6.191 -9.291 -9.596 1.00 96.81 132 THR A CA 1
ATOM 1029 C C . THR A 1 132 ? 5.028 -9.565 -8.643 1.00 96.81 132 THR A C 1
ATOM 1031 O O . THR A 1 132 ? 5.171 -10.365 -7.722 1.00 96.81 132 THR A O 1
ATOM 1034 N N . TRP A 1 133 ? 3.884 -8.900 -8.828 1.00 98.25 133 TRP A N 1
ATOM 1035 C CA . TRP A 1 133 ? 2.752 -8.985 -7.894 1.00 98.25 133 TRP A CA 1
ATOM 1036 C C . TRP A 1 133 ? 1.510 -9.635 -8.500 1.00 98.25 133 TRP A C 1
ATOM 1038 O O . TRP A 1 133 ? 0.692 -10.159 -7.752 1.00 98.25 133 TRP A O 1
ATOM 1048 N N . GLY A 1 134 ? 1.369 -9.661 -9.828 1.00 97.88 134 GLY A N 1
ATOM 1049 C CA . GLY A 1 134 ? 0.225 -10.267 -10.508 1.00 97.88 134 GLY A CA 1
ATOM 1050 C C . GLY A 1 134 ? 0.000 -11.733 -10.116 1.00 97.88 134 GLY A C 1
ATOM 1051 O O . GLY A 1 134 ? -1.111 -12.072 -9.707 1.00 97.88 134 GLY A O 1
ATOM 1052 N N . PRO A 1 135 ? 1.030 -12.607 -10.159 1.00 97.69 135 PRO A N 1
ATOM 1053 C CA . PRO A 1 135 ? 0.903 -13.988 -9.686 1.00 97.69 135 PRO A CA 1
ATOM 1054 C C . PRO A 1 135 ? 0.497 -14.070 -8.211 1.00 97.69 135 PRO A C 1
ATOM 1056 O O . PRO A 1 135 ? -0.414 -14.811 -7.862 1.00 97.69 135 PRO A O 1
ATOM 1059 N N . VAL A 1 136 ? 1.108 -13.237 -7.361 1.00 97.88 136 VAL A N 1
ATOM 1060 C CA . VAL A 1 136 ? 0.825 -13.196 -5.920 1.00 97.88 136 VAL A CA 1
ATOM 1061 C C . VAL A 1 136 ? -0.641 -12.857 -5.654 1.00 97.88 136 VAL A C 1
ATOM 1063 O O . VAL A 1 136 ? -1.299 -13.543 -4.875 1.00 97.88 136 VAL A O 1
ATOM 1066 N N . PHE A 1 137 ? -1.160 -11.818 -6.308 1.00 98.25 137 PHE A N 1
ATOM 1067 C CA . PHE A 1 137 ? -2.546 -11.400 -6.139 1.00 98.25 137 PHE A CA 1
ATOM 1068 C C . PHE A 1 137 ? -3.529 -12.452 -6.663 1.00 98.25 137 PHE A C 1
ATOM 1070 O O . PHE A 1 137 ? -4.488 -12.779 -5.968 1.00 98.25 137 PHE A O 1
ATOM 1077 N N . ARG A 1 138 ? -3.277 -13.043 -7.841 1.00 97.38 138 ARG A N 1
ATOM 1078 C CA . ARG A 1 138 ? -4.135 -14.106 -8.398 1.00 97.38 138 ARG A CA 1
ATOM 1079 C C . ARG A 1 138 ? -4.214 -15.331 -7.490 1.00 97.38 138 ARG A C 1
ATOM 1081 O O . ARG A 1 138 ? -5.299 -15.879 -7.302 1.00 97.38 138 ARG A O 1
ATOM 1088 N N . ASP A 1 139 ? -3.089 -15.752 -6.921 1.00 96.69 139 ASP A N 1
ATOM 1089 C CA . ASP A 1 139 ? -3.045 -16.894 -6.004 1.00 96.69 139 ASP A CA 1
ATOM 1090 C C . ASP A 1 139 ? -3.817 -16.604 -4.712 1.00 96.69 139 ASP A C 1
ATOM 1092 O O . ASP A 1 139 ? -4.578 -17.446 -4.226 1.00 96.69 139 ASP A O 1
ATOM 1096 N N . LEU A 1 140 ? -3.678 -15.387 -4.178 1.00 96.69 140 LEU A N 1
ATOM 1097 C CA . LEU A 1 140 ? -4.442 -14.947 -3.015 1.00 96.69 140 LEU A CA 1
ATOM 1098 C C . LEU A 1 140 ? -5.931 -14.874 -3.316 1.00 96.69 140 LEU A C 1
ATOM 1100 O O . LEU A 1 140 ? -6.703 -15.467 -2.581 1.00 96.69 140 LEU A O 1
ATOM 1104 N N . LYS A 1 141 ? -6.346 -14.244 -4.413 1.00 94.94 141 LYS A N 1
ATOM 1105 C CA . LYS A 1 141 ? -7.763 -14.107 -4.768 1.00 94.94 141 LYS A CA 1
ATOM 1106 C C . LYS A 1 141 ? -8.459 -15.456 -4.968 1.00 94.94 141 LYS A C 1
ATOM 1108 O O . LYS A 1 141 ? -9.609 -15.610 -4.582 1.00 94.94 141 LYS A O 1
ATOM 1113 N N . ARG A 1 142 ? -7.757 -16.459 -5.509 1.00 95.00 142 ARG A N 1
ATOM 1114 C CA . ARG A 1 142 ? -8.284 -17.830 -5.650 1.00 95.00 142 ARG A CA 1
ATOM 1115 C C . ARG A 1 142 ? -8.444 -18.552 -4.308 1.00 95.00 142 ARG A C 1
ATOM 1117 O O . ARG A 1 142 ? -9.316 -19.402 -4.171 1.00 95.00 142 ARG A O 1
ATOM 1124 N N . SER A 1 143 ? -7.555 -18.271 -3.355 1.00 92.44 143 SER A N 1
ATOM 1125 C CA . SER A 1 143 ? -7.502 -18.949 -2.051 1.00 92.44 143 SER A CA 1
ATOM 1126 C C . SER A 1 143 ? -8.215 -18.189 -0.932 1.00 92.44 143 SER A C 1
ATOM 1128 O O . SER A 1 143 ? -8.479 -18.765 0.125 1.00 92.44 143 SER A O 1
ATOM 1130 N N . HIS A 1 144 ? -8.516 -16.909 -1.147 1.00 91.94 144 HIS A N 1
ATOM 1131 C CA . HIS A 1 144 ? -9.168 -16.042 -0.183 1.00 91.94 144 HIS A CA 1
ATOM 1132 C C . HIS A 1 144 ? -10.610 -16.496 0.011 1.00 91.94 144 HIS A C 1
ATOM 1134 O O . HIS A 1 144 ? -11.389 -16.598 -0.935 1.00 91.94 144 HIS A O 1
ATOM 1140 N N . LYS A 1 145 ? -10.940 -16.816 1.260 1.00 84.81 145 LYS A N 1
ATOM 1141 C CA . LYS A 1 145 ? -12.309 -17.066 1.688 1.00 84.81 145 LYS A CA 1
ATOM 1142 C C . LYS A 1 145 ? -12.758 -15.813 2.429 1.00 84.81 145 LYS A C 1
ATOM 1144 O O . LYS A 1 145 ? -12.081 -15.452 3.394 1.00 84.81 145 LYS A O 1
ATOM 1149 N N . PRO A 1 146 ? -13.860 -15.163 2.022 1.00 74.50 146 PRO A N 1
ATOM 1150 C CA . PRO A 1 146 ? -14.374 -14.028 2.770 1.00 74.50 146 PRO A CA 1
ATOM 1151 C C . PRO A 1 146 ? -14.693 -14.481 4.198 1.00 74.50 146 PRO A C 1
ATOM 1153 O O . PRO A 1 146 ? -15.246 -15.566 4.398 1.00 74.50 146 PRO A O 1
ATOM 1156 N N . ALA A 1 147 ? -14.313 -13.677 5.191 1.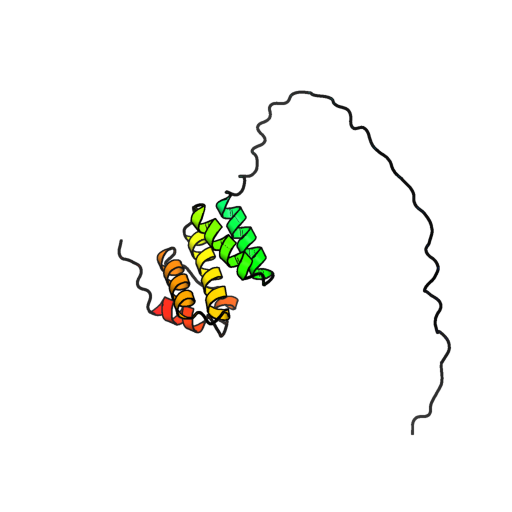00 65.25 147 ALA A N 1
ATOM 1157 C CA . ALA A 1 147 ? -14.630 -13.973 6.581 1.00 65.25 147 ALA A CA 1
ATOM 1158 C C . ALA A 1 147 ? -16.158 -14.083 6.742 1.00 65.25 147 ALA A C 1
ATOM 1160 O O . ALA A 1 147 ? -16.890 -13.157 6.383 1.00 65.25 147 ALA A O 1
ATOM 1161 N N . SER A 1 148 ? -16.636 -15.224 7.252 1.00 60.62 148 SER A N 1
ATOM 1162 C CA . SER A 1 148 ? -18.037 -15.384 7.652 1.00 60.62 148 SER A CA 1
ATOM 1163 C C . SER A 1 148 ? -18.314 -14.376 8.764 1.00 60.62 148 SER A C 1
ATOM 1165 O O . SER A 1 148 ? -17.641 -14.419 9.793 1.00 60.62 148 SER A O 1
ATOM 1167 N N . LYS A 1 149 ? -19.241 -13.448 8.520 1.00 51.22 149 LYS A N 1
ATOM 1168 C CA . LYS A 1 149 ? -19.736 -12.518 9.541 1.00 51.22 149 LYS A CA 1
ATOM 1169 C C . LYS A 1 149 ? -20.570 -13.245 10.585 1.00 51.22 149 LYS A C 1
ATOM 1171 O O . LYS A 1 149 ? -21.213 -14.251 10.207 1.00 51.22 149 LYS A O 1
#

Sequence (149 aa):
MFSLRTSLFGRSLYLLVFVFLFSACASTDVKKEEATSAETKAMPPLLDTAQQELASAVASYENGNYKVATKQFERALALGLKMRQDQARAHKYKAFIHCVGGRKRQCREEFRTALDLDPAFDLTPAEAGHPTWGPVFRDLKRSHKPASK

Foldseek 3Di:
DDDDDDDPDDDDDDPDDDDDDDDDDDDDDDDDDDDDDPDPPPDDPDQQPLRVLLVVLVVCVVVVVLVSSLVSLVVSVVSPDPALQSVLVSLQSQLVSCQVVVVLVSNLVSLLSSCQSPVPDDDDPVRLPDPRCNVSNVVCNVVDDHDDD

pLDDT: mean 82.29, std 21.35, range [40.22, 98.88]

Secondary structure (DSSP, 8-state):
-----------S--SS-----------------------------PPPHHHHHHHHHHHHHHTT-HHHHHHHHHHHHHT--SSHHHHHHHHHHHHHHHHHTT-HHHHHHHHHHHHHH-TT----HHHHT-TTTHHHHHHHHHHPPPPP-